Protein AF-A0A7C4R7Q8-F1 (afdb_monomer)

Sequence (96 aa):
ELMLLKMNCVITDIIKDFSKYGTSYETANYEMFISKLSFPVDKNPGICWYKSSLFRFELLGKPKPIIGPERKISIKYIDLKDDITNPFLYIKDLKK

Secondary structure (DSSP, 8-state):
-HHHHHTTEEEEEEEEEEEEE-SB-SS-BTTTTHHHH--S-PPP-S---EEEEEEEEEE-SS---SS-TT------S--TTT-TT-GGGTGGGG--

Mean predicted aligned error: 7.05 Å

Solvent-accessible surface area (backbone atoms only — not comparable to full-atom values): 6401 Å² total; per-residue (Å²): 112,73,68,48,52,67,24,38,32,46,77,77,43,77,42,76,65,63,45,69,42,71,51,73,53,100,88,46,43,54,63,52,37,52,80,76,66,71,61,97,64,77,80,81,92,77,70,53,80,51,61,42,62,44,75,42,67,46,72,81,57,78,79,39,68,92,63,64,89,88,62,86,77,90,81,81,91,70,48,88,87,79,46,71,60,46,34,82,84,50,67,77,73,75,82,117

Radius of gyration: 18.92 Å; Cα contacts (8 Å, |Δi|>4): 105; chains: 1; bounding box: 48×25×44 Å

Foldseek 3Di:
DVQQVQFQKDWPDKAPQPDFDWQDDPVFGLQQLCVPPVPPDDDDPGHSPDGGIDTDMDHPDDTDHPDDPPDDDDDDPDDPVPVSSGRVVRPPPVPD

Structure (mmCIF, N/CA/C/O backbone):
data_AF-A0A7C4R7Q8-F1
#
_entry.id   AF-A0A7C4R7Q8-F1
#
loop_
_atom_site.group_PDB
_atom_site.id
_atom_site.type_symbol
_atom_site.label_atom_id
_atom_site.label_alt_id
_atom_site.label_comp_id
_atom_site.label_asym_id
_atom_site.label_entity_id
_atom_site.label_seq_id
_atom_site.pdbx_PDB_ins_code
_atom_site.Cartn_x
_atom_site.Cartn_y
_atom_site.Cartn_z
_atom_site.occupancy
_atom_site.B_iso_or_equiv
_atom_site.auth_seq_id
_atom_site.auth_comp_id
_atom_site.auth_asym_id
_atom_site.auth_atom_id
_atom_site.pdbx_PDB_model_num
ATOM 1 N N . GLU A 1 1 ? -4.350 -5.661 9.249 1.00 64.44 1 GLU A N 1
ATOM 2 C CA . GLU A 1 1 ? -5.787 -5.494 9.582 1.00 64.44 1 GLU A CA 1
ATOM 3 C C . GLU A 1 1 ? -6.079 -5.555 11.082 1.00 64.44 1 GLU A C 1
ATOM 5 O O . GLU A 1 1 ? -6.552 -4.559 11.612 1.00 64.44 1 GLU A O 1
ATOM 10 N N . LEU A 1 2 ? -5.710 -6.630 11.800 1.00 83.50 2 LEU A N 1
ATOM 11 C CA . LEU A 1 2 ? -5.910 -6.764 13.264 1.00 83.50 2 LEU A CA 1
ATOM 12 C C . LEU A 1 2 ? -5.442 -5.555 14.097 1.00 83.50 2 LEU A C 1
ATOM 14 O O . LEU A 1 2 ? -6.010 -5.273 15.149 1.00 83.50 2 LEU A O 1
ATOM 18 N N . MET A 1 3 ? -4.413 -4.843 13.631 1.00 88.62 3 MET A N 1
ATOM 19 C CA . MET A 1 3 ? -3.924 -3.614 14.256 1.00 88.62 3 MET A CA 1
ATOM 20 C C . MET A 1 3 ? -5.017 -2.537 14.368 1.00 88.62 3 MET A C 1
ATOM 22 O O . MET A 1 3 ? -5.208 -1.982 15.444 1.00 88.62 3 MET A O 1
ATOM 26 N N . LEU A 1 4 ? -5.756 -2.276 13.283 1.00 91.25 4 LEU A N 1
ATOM 27 C CA . LEU A 1 4 ? -6.788 -1.234 13.233 1.00 91.25 4 LEU A CA 1
ATOM 28 C C . LEU A 1 4 ? -7.965 -1.580 14.153 1.00 91.25 4 LEU A C 1
ATOM 30 O O . LEU A 1 4 ? -8.416 -0.732 14.918 1.00 91.25 4 LEU A O 1
ATOM 34 N N . LEU A 1 5 ? -8.386 -2.847 14.165 1.00 89.12 5 LEU A N 1
ATOM 35 C CA . LEU A 1 5 ? -9.466 -3.318 15.040 1.00 89.12 5 LEU A CA 1
ATOM 36 C C . LEU A 1 5 ? -9.115 -3.142 16.527 1.00 89.12 5 LEU A C 1
ATOM 38 O O . LEU A 1 5 ? -9.940 -2.703 17.325 1.00 89.12 5 LEU A O 1
ATOM 42 N N . LYS A 1 6 ? -7.856 -3.401 16.906 1.00 92.25 6 LYS A N 1
ATOM 43 C CA . LYS A 1 6 ? -7.359 -3.173 18.276 1.00 92.25 6 LYS A CA 1
ATOM 44 C C . LYS A 1 6 ? -7.318 -1.692 18.668 1.00 92.25 6 LYS A C 1
ATOM 46 O O . LYS A 1 6 ? -7.323 -1.395 19.862 1.00 92.25 6 LYS A O 1
ATOM 51 N N . MET A 1 7 ? -7.289 -0.789 17.687 1.00 94.69 7 MET A N 1
ATOM 52 C CA . MET A 1 7 ? -7.251 0.663 17.884 1.00 94.69 7 MET A CA 1
ATOM 53 C C . MET A 1 7 ? -8.631 1.324 17.978 1.00 94.69 7 MET A C 1
ATOM 55 O O . MET A 1 7 ? -8.700 2.551 18.063 1.00 94.69 7 MET A O 1
A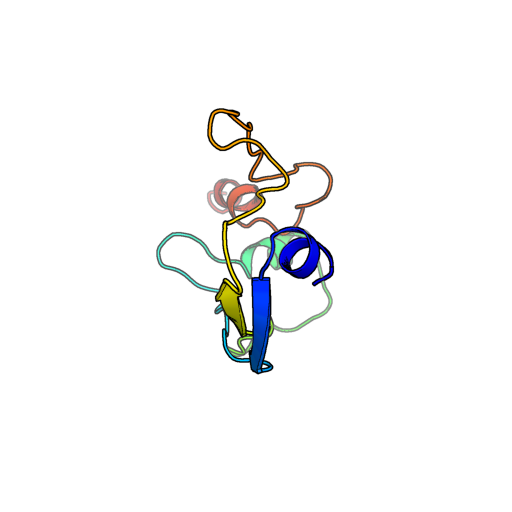TOM 59 N N . ASN A 1 8 ? -9.701 0.522 18.049 1.00 95.50 8 ASN A N 1
ATOM 60 C CA . ASN A 1 8 ? -11.097 0.967 18.026 1.00 95.50 8 ASN A CA 1
ATOM 61 C C . ASN A 1 8 ? -11.531 1.544 16.664 1.00 95.50 8 ASN A C 1
ATOM 63 O O . ASN A 1 8 ? -12.370 2.445 16.594 1.00 95.50 8 ASN A O 1
ATOM 67 N N . CYS A 1 9 ? -10.941 1.021 15.585 1.00 96.44 9 CYS A N 1
ATOM 68 C CA . CYS A 1 9 ? -11.334 1.332 14.217 1.00 96.44 9 CYS A CA 1
ATOM 69 C C . CYS A 1 9 ? -12.105 0.167 13.583 1.00 96.44 9 CYS A C 1
ATOM 71 O O . CYS A 1 9 ? -11.837 -0.997 13.881 1.00 96.44 9 CYS A O 1
ATOM 73 N N . VAL A 1 10 ? -12.989 0.480 12.639 1.00 96.75 10 VAL A N 1
ATOM 74 C CA . VAL A 1 10 ? -13.605 -0.475 11.710 1.00 96.75 10 VAL A CA 1
ATOM 75 C C . VAL A 1 10 ? -13.120 -0.185 10.294 1.00 96.75 10 VAL A C 1
ATOM 77 O O . VAL A 1 10 ? -13.029 0.976 9.906 1.00 96.75 10 VAL A O 1
ATOM 80 N N . ILE A 1 11 ? -12.779 -1.223 9.529 1.00 96.94 11 ILE A N 1
ATOM 81 C CA . ILE A 1 11 ? -12.461 -1.081 8.102 1.00 96.94 11 ILE A CA 1
ATOM 82 C C . ILE A 1 11 ? -13.788 -1.024 7.349 1.00 96.94 11 ILE A C 1
ATOM 84 O O . ILE A 1 11 ? -14.597 -1.942 7.468 1.00 96.94 11 ILE A O 1
ATOM 88 N N . THR A 1 12 ? -14.010 0.051 6.603 1.00 97.81 12 THR A N 1
ATOM 89 C CA . THR A 1 12 ? -15.232 0.276 5.822 1.00 97.81 12 THR A CA 1
ATOM 90 C C . THR A 1 12 ? -15.056 -0.130 4.367 1.00 97.81 12 THR A C 1
ATOM 92 O O . THR A 1 12 ? -15.992 -0.649 3.770 1.00 97.81 12 THR A O 1
ATOM 95 N N . ASP A 1 13 ? -13.843 0.010 3.828 1.00 98.00 13 ASP A N 1
ATOM 96 C CA . ASP A 1 13 ? -13.544 -0.334 2.442 1.00 98.00 13 ASP A CA 1
ATOM 97 C C . ASP A 1 13 ? -12.138 -0.923 2.305 1.00 98.00 13 ASP A C 1
ATOM 99 O O . ASP A 1 13 ? -11.181 -0.455 2.933 1.00 98.00 13 ASP A O 1
ATOM 103 N N . ILE A 1 14 ? -12.011 -1.912 1.418 1.00 97.38 14 ILE A N 1
ATOM 104 C CA . ILE A 1 14 ? -10.731 -2.402 0.898 1.00 97.38 14 ILE A CA 1
ATOM 105 C C . ILE A 1 14 ? -10.824 -2.371 -0.626 1.00 97.38 14 ILE A C 1
ATOM 107 O O . ILE A 1 14 ? -11.469 -3.222 -1.239 1.00 97.38 14 ILE A O 1
ATOM 111 N N . ILE A 1 15 ? -10.185 -1.382 -1.247 1.00 98.12 15 ILE A N 1
ATOM 112 C CA . ILE A 1 15 ? -10.224 -1.197 -2.701 1.00 98.12 15 ILE A CA 1
ATOM 113 C C . ILE A 1 15 ? -8.924 -1.726 -3.295 1.00 98.12 15 ILE A C 1
ATOM 115 O O . ILE A 1 15 ? -7.855 -1.132 -3.123 1.00 98.12 15 ILE A O 1
ATOM 119 N N . LYS A 1 16 ? -9.019 -2.863 -3.986 1.00 9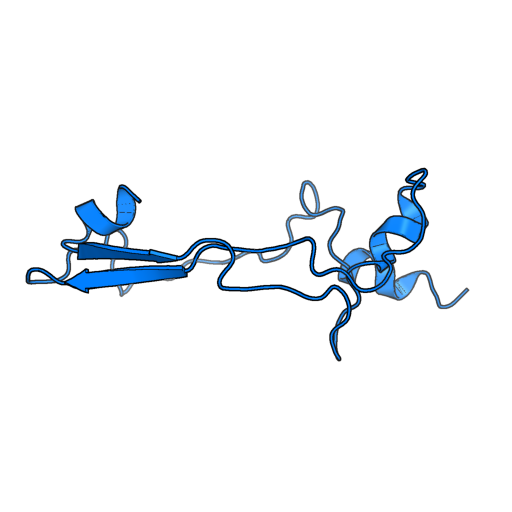7.81 16 LYS A N 1
ATOM 120 C CA . LYS A 1 16 ? -7.881 -3.520 -4.635 1.00 97.81 16 LYS A CA 1
ATOM 121 C C . LYS A 1 16 ? -7.303 -2.657 -5.760 1.00 97.81 16 LYS A C 1
ATOM 123 O O . LYS A 1 16 ? -8.047 -2.024 -6.503 1.00 97.81 16 LYS A O 1
ATOM 128 N N . ASP A 1 17 ? -5.976 -2.693 -5.903 1.00 96.19 17 ASP A N 1
ATOM 129 C CA . ASP A 1 17 ? -5.213 -2.034 -6.977 1.00 96.19 17 ASP A CA 1
ATOM 130 C C . ASP A 1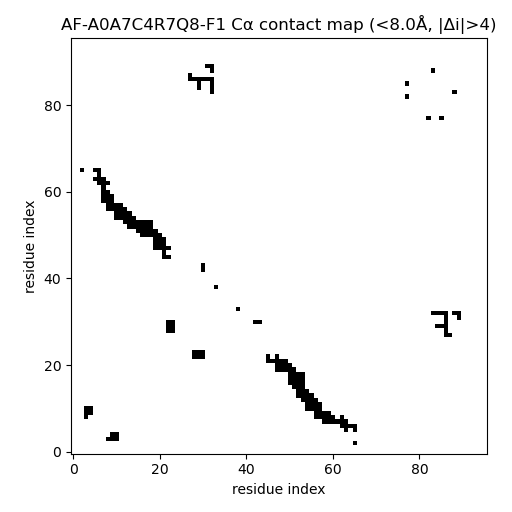 17 ? -5.494 -0.525 -7.118 1.00 96.19 17 ASP A C 1
ATOM 132 O O . ASP A 1 17 ? -5.341 0.046 -8.203 1.00 96.19 17 ASP A O 1
ATOM 136 N N . PHE A 1 18 ? -5.900 0.121 -6.020 1.00 97.69 18 PHE A N 1
ATOM 137 C CA . PHE A 1 18 ? -6.243 1.539 -6.000 1.00 97.69 18 PHE A CA 1
ATOM 138 C C . PHE A 1 18 ? -5.019 2.410 -6.296 1.00 97.69 18 PHE A C 1
ATOM 140 O O . PHE A 1 18 ? -5.054 3.259 -7.186 1.00 97.69 18 PHE A O 1
ATOM 147 N N . SER A 1 19 ? -3.915 2.162 -5.589 1.00 96.38 19 SER A N 1
ATOM 148 C CA . SER A 1 19 ? -2.664 2.890 -5.797 1.00 96.38 19 SER A CA 1
ATOM 149 C C . SER A 1 19 ? -1.774 2.124 -6.763 1.00 96.38 19 SER A C 1
ATOM 151 O O . SER A 1 19 ? -1.501 0.937 -6.570 1.00 96.38 19 SER A O 1
ATOM 153 N N . LYS A 1 20 ? -1.290 2.819 -7.792 1.00 94.69 20 LYS A N 1
ATOM 154 C CA . LYS A 1 20 ? -0.362 2.290 -8.794 1.00 94.69 20 LYS A CA 1
ATOM 155 C C . LYS A 1 20 ? 0.918 3.103 -8.740 1.00 94.69 20 LYS A C 1
ATOM 157 O O . LYS A 1 20 ? 0.869 4.326 -8.838 1.00 94.69 20 LYS A O 1
ATOM 162 N N . TYR A 1 21 ? 2.044 2.420 -8.607 1.00 90.12 21 TYR A N 1
ATOM 163 C CA . TYR A 1 21 ? 3.339 3.060 -8.441 1.00 90.12 21 TYR A CA 1
ATOM 164 C C . TYR A 1 21 ? 4.149 2.865 -9.718 1.00 90.12 21 TYR A C 1
ATOM 166 O O . TYR A 1 21 ? 4.397 1.736 -10.144 1.00 90.12 21 TYR A O 1
ATOM 174 N N . GLY A 1 22 ? 4.522 3.980 -10.346 1.00 89.31 22 GLY A N 1
ATOM 175 C CA . GLY A 1 22 ? 5.475 3.966 -11.449 1.00 89.31 22 GLY A CA 1
ATOM 176 C C . GLY A 1 22 ? 6.868 3.581 -10.955 1.00 89.31 22 GLY A C 1
ATOM 177 O O . GLY A 1 22 ? 7.135 3.546 -9.752 1.00 89.31 22 GLY A O 1
ATOM 178 N N . THR A 1 23 ? 7.773 3.304 -11.885 1.00 85.88 23 THR A N 1
ATOM 179 C CA . THR A 1 23 ? 9.173 3.006 -11.557 1.00 85.88 23 THR A CA 1
ATOM 180 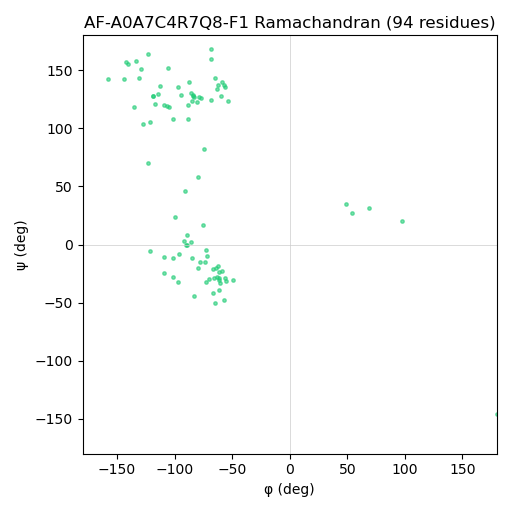C C . THR A 1 23 ? 10.103 4.190 -11.798 1.00 85.88 23 THR A C 1
ATOM 182 O O . THR A 1 23 ? 11.224 4.182 -11.305 1.00 85.88 23 THR A O 1
ATOM 185 N N . SER A 1 24 ? 9.635 5.244 -12.469 1.00 85.38 24 SER A N 1
ATOM 186 C CA . SER A 1 24 ? 10.396 6.471 -12.710 1.00 85.38 24 SER A CA 1
ATOM 187 C C . SER A 1 24 ? 9.722 7.660 -12.033 1.00 85.38 24 SER A C 1
ATOM 189 O O . SER A 1 24 ? 8.581 7.991 -12.345 1.00 85.38 24 SER A O 1
ATOM 191 N N . TYR A 1 25 ? 10.455 8.310 -11.137 1.00 83.12 25 TYR A N 1
ATOM 192 C CA . TYR A 1 25 ? 10.081 9.538 -10.441 1.00 83.12 25 TYR A CA 1
ATOM 193 C C . TYR A 1 25 ? 11.138 10.612 -10.708 1.00 83.12 25 TYR A C 1
ATOM 195 O O . TYR A 1 25 ? 12.258 10.293 -11.105 1.00 83.12 25 TYR A O 1
ATOM 203 N N . GLU A 1 26 ? 10.818 11.877 -10.432 1.00 83.19 26 GLU A N 1
ATOM 204 C CA . GLU A 1 26 ? 11.764 12.995 -10.588 1.00 83.19 26 GLU A CA 1
ATOM 205 C C . GLU A 1 26 ? 13.071 12.785 -9.803 1.00 83.19 26 GLU A C 1
ATOM 207 O O . GLU A 1 26 ? 14.136 13.219 -10.230 1.00 83.19 26 GLU A O 1
ATOM 212 N N . THR A 1 27 ? 13.000 12.091 -8.663 1.00 80.81 27 THR A N 1
ATOM 213 C CA . THR A 1 27 ? 14.119 11.915 -7.727 1.00 80.81 27 THR A CA 1
ATOM 214 C C . THR A 1 27 ? 14.703 10.503 -7.695 1.00 80.81 27 THR A C 1
ATOM 216 O O . THR A 1 27 ? 15.750 10.301 -7.078 1.00 80.81 27 THR A O 1
ATOM 219 N N . ALA A 1 28 ? 14.056 9.514 -8.323 1.00 81.44 28 ALA A N 1
ATOM 220 C CA . ALA A 1 28 ? 14.470 8.113 -8.245 1.00 81.44 28 ALA A CA 1
ATOM 221 C C . ALA A 1 28 ? 13.954 7.275 -9.422 1.00 81.44 28 ALA A C 1
ATOM 223 O O . ALA A 1 28 ? 12.804 7.408 -9.837 1.00 81.44 28 ALA A O 1
ATOM 224 N N . ASN A 1 29 ? 14.782 6.342 -9.899 1.00 86.12 29 ASN A N 1
ATOM 225 C CA . ASN A 1 29 ? 14.398 5.355 -10.905 1.00 86.12 29 ASN A CA 1
ATOM 226 C C . ASN A 1 29 ? 14.585 3.932 -10.361 1.00 86.12 29 ASN A C 1
ATOM 228 O O . ASN A 1 29 ? 15.700 3.422 -10.268 1.00 86.12 29 ASN A O 1
ATOM 232 N N . TYR A 1 30 ? 13.474 3.286 -10.024 1.00 81.25 30 TYR A N 1
ATOM 233 C CA . TYR A 1 30 ? 13.407 1.935 -9.478 1.00 81.25 30 TYR A CA 1
ATOM 234 C C . TYR A 1 30 ? 13.704 0.835 -10.505 1.00 81.25 30 TYR A C 1
ATOM 236 O O . TYR A 1 30 ? 13.816 -0.310 -10.106 1.00 81.25 30 TYR A O 1
ATOM 244 N N . GLU A 1 31 ? 13.899 1.132 -11.793 1.00 83.31 31 GLU A N 1
ATOM 245 C CA . GLU A 1 31 ? 14.452 0.150 -12.748 1.00 83.31 31 GLU A CA 1
ATOM 246 C C . GLU A 1 31 ? 15.979 0.011 -12.610 1.00 83.31 31 GLU A C 1
ATOM 248 O O . GLU A 1 31 ? 16.567 -0.944 -13.113 1.00 83.31 31 GLU A O 1
ATOM 253 N N . MET A 1 32 ? 16.656 0.946 -11.926 1.00 82.88 32 MET A N 1
ATOM 254 C CA . MET A 1 32 ? 18.124 0.981 -11.886 1.00 82.88 32 MET A CA 1
ATOM 255 C C . MET A 1 32 ? 18.755 -0.263 -11.259 1.00 82.88 32 MET A C 1
ATOM 257 O O . MET A 1 32 ? 19.852 -0.641 -11.671 1.00 82.88 32 MET A O 1
ATOM 261 N N . PHE A 1 33 ? 18.091 -0.924 -10.305 1.00 79.56 33 PHE A N 1
ATOM 262 C CA . PHE A 1 33 ? 18.652 -2.117 -9.659 1.00 79.56 33 PHE A CA 1
ATOM 263 C C . PHE A 1 33 ? 18.865 -3.276 -10.647 1.00 79.56 33 PHE A C 1
ATOM 265 O O . PHE A 1 33 ? 19.765 -4.095 -10.452 1.00 79.56 33 PHE A O 1
ATOM 272 N N . ILE A 1 34 ? 18.071 -3.339 -11.726 1.00 78.81 34 ILE A N 1
ATOM 273 C CA . ILE A 1 34 ? 18.139 -4.411 -12.731 1.00 78.81 34 ILE A CA 1
ATOM 274 C C . ILE A 1 34 ? 19.522 -4.433 -13.391 1.00 78.81 34 ILE A C 1
ATOM 276 O O . ILE A 1 34 ? 20.052 -5.511 -13.655 1.00 78.81 34 ILE A O 1
ATOM 280 N N . SER A 1 35 ? 20.154 -3.262 -13.551 1.00 76.44 35 SER A N 1
ATOM 281 C CA . SER A 1 35 ? 21.498 -3.129 -14.132 1.00 76.44 35 SER A CA 1
ATOM 282 C C . SER A 1 35 ? 22.573 -3.950 -13.412 1.00 76.44 35 SER A C 1
ATOM 284 O O . SER A 1 35 ? 23.534 -4.372 -14.049 1.00 76.44 35 SER A O 1
ATOM 286 N N . LYS A 1 36 ? 22.419 -4.210 -12.104 1.00 76.44 36 LYS A N 1
ATOM 287 C CA . LYS A 1 36 ? 23.379 -5.004 -11.323 1.00 76.44 36 LYS A CA 1
ATOM 288 C C . LYS A 1 36 ?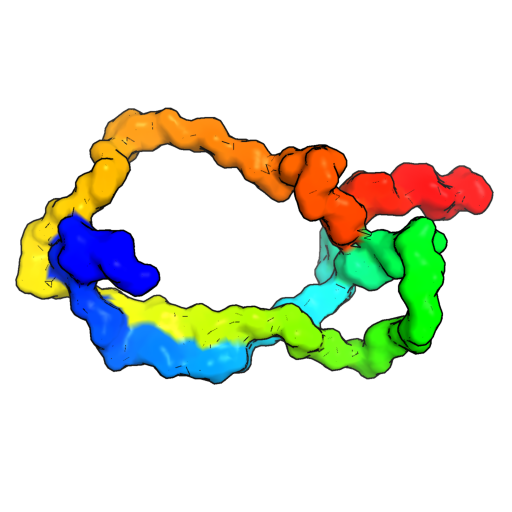 22.942 -6.442 -11.083 1.00 76.44 36 LYS A C 1
ATOM 290 O O . LYS A 1 36 ? 23.797 -7.305 -10.914 1.00 76.44 36 LYS A O 1
ATOM 295 N N . LEU A 1 37 ? 21.638 -6.708 -11.042 1.00 78.00 37 LEU A N 1
ATOM 296 C CA . LEU A 1 37 ? 21.117 -8.020 -10.650 1.00 78.00 37 LEU A CA 1
ATOM 297 C C . LEU A 1 37 ? 20.961 -9.006 -11.822 1.00 78.00 37 LEU A C 1
ATOM 299 O O . LEU A 1 37 ? 20.612 -10.157 -11.587 1.00 78.00 37 LEU A O 1
ATOM 303 N N . SER A 1 38 ? 21.290 -8.596 -13.058 1.00 78.38 38 SER A N 1
ATOM 304 C CA . SER A 1 38 ? 21.357 -9.459 -14.257 1.00 78.38 38 SER A CA 1
ATOM 305 C C . SER A 1 38 ? 20.118 -10.342 -14.461 1.00 78.38 38 SER A C 1
ATOM 307 O O . SER A 1 38 ? 20.218 -11.486 -14.906 1.00 78.38 38 SER A O 1
ATOM 309 N N . PHE A 1 39 ? 18.938 -9.824 -14.111 1.00 81.94 39 PHE A N 1
ATOM 310 C CA . PHE A 1 39 ? 17.691 -10.545 -14.330 1.00 81.94 39 PHE A CA 1
ATOM 311 C C . PHE A 1 39 ? 17.478 -10.759 -15.837 1.00 81.94 39 PHE A C 1
ATOM 313 O O . PHE A 1 39 ? 17.633 -9.804 -16.600 1.00 81.94 39 PHE A O 1
ATOM 320 N N . PRO A 1 40 ? 17.097 -11.972 -16.284 1.00 85.88 40 PRO A N 1
ATOM 321 C CA . PRO A 1 40 ? 16.855 -12.269 -17.695 1.00 85.88 40 PRO A CA 1
ATOM 322 C C . PRO A 1 40 ? 15.470 -11.758 -18.121 1.00 85.88 40 PRO A C 1
ATOM 324 O O . PRO A 1 40 ? 14.601 -12.530 -18.518 1.00 85.88 40 PRO A O 1
ATOM 327 N N . VAL A 1 41 ? 15.235 -10.458 -17.959 1.00 82.56 41 VAL A N 1
ATOM 328 C CA . VAL A 1 41 ? 13.965 -9.795 -18.259 1.00 82.56 41 VAL A CA 1
ATOM 329 C C . VAL A 1 41 ? 14.219 -8.555 -19.100 1.00 82.56 41 VAL A C 1
ATOM 331 O O . VAL A 1 41 ? 15.207 -7.845 -18.901 1.00 82.56 41 VAL A O 1
ATOM 334 N N . ASP A 1 42 ? 13.309 -8.286 -20.030 1.00 84.75 42 ASP A N 1
ATOM 335 C CA . ASP A 1 42 ? 13.335 -7.051 -20.801 1.00 84.75 42 ASP A CA 1
ATOM 336 C C . ASP A 1 42 ? 13.021 -5.839 -19.915 1.00 84.75 42 ASP A C 1
ATOM 338 O O . ASP A 1 42 ? 12.410 -5.948 -18.846 1.00 84.75 42 ASP A O 1
ATOM 342 N N . LYS A 1 43 ? 13.416 -4.651 -20.386 1.00 83.44 43 LYS A N 1
ATOM 343 C CA . LYS A 1 43 ? 13.077 -3.387 -19.727 1.00 83.44 43 LYS A CA 1
ATOM 344 C C . LYS A 1 43 ? 11.559 -3.269 -19.576 1.00 83.44 43 LYS A C 1
ATOM 346 O O . LYS A 1 43 ? 10.822 -3.488 -20.537 1.00 83.44 43 LYS A O 1
ATOM 351 N N . ASN A 1 44 ? 11.100 -2.845 -18.398 1.00 86.38 44 ASN A N 1
ATOM 352 C CA . ASN A 1 44 ? 9.682 -2.617 -18.146 1.00 86.38 44 ASN A CA 1
ATOM 353 C C . ASN A 1 44 ? 9.077 -1.670 -19.209 1.00 86.38 44 ASN A C 1
ATOM 355 O O . ASN A 1 44 ? 9.544 -0.531 -19.339 1.00 86.38 44 ASN A O 1
ATOM 359 N N . PRO A 1 45 ? 8.019 -2.082 -19.936 1.00 88.62 45 PRO A N 1
ATOM 360 C CA . PRO A 1 45 ? 7.417 -1.292 -21.013 1.00 88.62 45 PRO A CA 1
ATOM 361 C C . PRO A 1 45 ? 6.552 -0.115 -20.516 1.00 88.62 45 PRO A C 1
ATOM 363 O O . PRO A 1 45 ? 5.751 0.427 -21.271 1.00 88.62 45 PRO A O 1
ATOM 366 N N . GLY A 1 46 ? 6.690 0.287 -19.249 1.00 87.06 46 GLY A N 1
ATOM 367 C CA . GLY A 1 46 ? 5.900 1.353 -18.623 1.00 87.06 46 GLY A CA 1
ATOM 368 C C . GLY A 1 46 ? 4.716 0.845 -17.798 1.00 87.06 46 GLY A C 1
ATOM 369 O O . GLY A 1 46 ? 3.775 1.593 -17.538 1.00 87.06 46 GLY A O 1
ATOM 370 N N . ILE A 1 47 ? 4.739 -0.420 -17.373 1.00 88.88 47 ILE A N 1
ATOM 371 C CA . ILE A 1 47 ? 3.693 -1.011 -16.536 1.00 88.88 47 ILE A CA 1
ATOM 372 C C . ILE A 1 47 ? 3.967 -0.682 -15.063 1.00 88.88 47 ILE A C 1
ATOM 374 O O . ILE A 1 47 ? 5.038 -0.976 -14.525 1.00 88.88 47 ILE A O 1
ATOM 378 N N . CYS A 1 48 ? 2.958 -0.139 -14.376 1.00 91.38 48 CYS A N 1
ATOM 379 C CA . CYS A 1 48 ? 2.953 -0.032 -12.915 1.00 91.38 48 CYS A CA 1
ATOM 380 C C . CYS A 1 48 ? 2.686 -1.411 -12.297 1.00 91.38 48 CYS A C 1
ATOM 382 O O . CYS A 1 48 ? 1.541 -1.760 -11.985 1.00 91.38 48 CYS A O 1
ATOM 384 N N . TRP A 1 49 ? 3.738 -2.220 -12.181 1.00 88.50 49 TRP A N 1
ATOM 385 C CA . TRP A 1 49 ? 3.659 -3.576 -11.639 1.00 88.50 49 TRP A CA 1
ATOM 386 C C . TRP A 1 49 ? 3.458 -3.580 -10.118 1.00 88.50 49 TRP A C 1
ATOM 388 O O . TRP A 1 49 ? 2.754 -4.448 -9.605 1.00 88.50 49 TRP A O 1
ATOM 398 N N . TYR A 1 50 ? 4.006 -2.590 -9.405 1.00 89.81 50 TYR A N 1
ATOM 399 C CA . TYR A 1 50 ? 3.798 -2.432 -7.968 1.00 89.81 50 TYR A CA 1
ATOM 400 C C . TYR A 1 50 ? 2.507 -1.655 -7.693 1.00 89.81 50 TYR A C 1
ATOM 402 O O . TYR A 1 50 ? 2.309 -0.531 -8.170 1.00 89.81 50 TYR A O 1
ATOM 410 N N . LYS A 1 51 ? 1.611 -2.269 -6.920 1.00 95.06 51 LYS A N 1
ATOM 411 C CA . LYS A 1 51 ? 0.290 -1.731 -6.583 1.00 95.06 51 LYS A CA 1
ATOM 412 C C . LYS A 1 51 ? -0.038 -2.023 -5.129 1.00 95.06 51 LYS A C 1
ATOM 414 O O . LYS A 1 51 ? 0.456 -2.996 -4.562 1.00 95.06 51 LYS A O 1
ATOM 419 N N . SER A 1 52 ? -0.905 -1.211 -4.539 1.00 96.81 52 SER A N 1
ATOM 420 C CA . SER A 1 52 ? -1.420 -1.454 -3.192 1.00 96.81 52 SER A CA 1
ATOM 421 C C . SER A 1 52 ? -2.934 -1.271 -3.127 1.00 96.81 52 SER A C 1
ATOM 423 O O . SER A 1 52 ? -3.548 -0.626 -3.983 1.00 96.81 52 SER A O 1
ATOM 425 N N . SER A 1 53 ? -3.539 -1.892 -2.113 1.00 97.69 53 SER A N 1
ATOM 426 C CA . SER A 1 53 ? -4.960 -1.714 -1.816 1.00 97.69 53 SER A CA 1
ATOM 427 C C . SER A 1 53 ? -5.152 -0.507 -0.904 1.00 97.69 53 SER A C 1
ATOM 429 O O . SER A 1 53 ? -4.377 -0.307 0.033 1.00 97.69 53 SER A O 1
ATOM 431 N N . LEU A 1 54 ? -6.199 0.276 -1.154 1.00 97.44 54 LEU A N 1
ATOM 432 C CA . LEU A 1 54 ? -6.607 1.350 -0.256 1.00 97.44 54 LEU A CA 1
ATOM 433 C C . LEU A 1 54 ? -7.494 0.776 0.846 1.00 97.44 54 LEU A C 1
ATOM 435 O O . LEU A 1 54 ? -8.487 0.114 0.555 1.00 97.44 54 LEU A O 1
ATOM 439 N N . PHE A 1 55 ? -7.155 1.083 2.094 1.00 97.12 55 PHE A N 1
ATOM 440 C CA . PHE A 1 55 ? -7.979 0.777 3.257 1.00 97.12 55 PHE A CA 1
ATOM 441 C C . PHE A 1 55 ? -8.634 2.065 3.746 1.00 97.12 55 PHE A C 1
ATOM 443 O O . PHE A 1 55 ? -7.933 2.993 4.158 1.00 97.12 55 PHE A O 1
ATOM 450 N N . ARG A 1 56 ? -9.966 2.112 3.737 1.00 97.62 56 ARG A N 1
ATOM 451 C CA . ARG A 1 56 ? -10.729 3.146 4.441 1.00 97.62 56 ARG A CA 1
ATOM 452 C C . ARG A 1 56 ? -11.170 2.583 5.784 1.00 97.62 56 ARG A C 1
ATOM 454 O O . ARG A 1 56 ? -11.604 1.435 5.871 1.00 97.62 56 ARG A O 1
ATOM 461 N N . PHE A 1 57 ? -11.023 3.372 6.839 1.00 97.06 57 PHE A N 1
ATOM 462 C CA . PHE A 1 57 ? -11.451 2.980 8.173 1.00 97.06 57 PHE A CA 1
ATOM 463 C C . PHE A 1 57 ? -12.042 4.165 8.928 1.00 97.06 57 PHE A C 1
ATOM 465 O O . PHE A 1 57 ? -11.734 5.321 8.638 1.00 97.06 57 PHE A O 1
ATOM 472 N N . GLU A 1 58 ? -12.872 3.859 9.915 1.00 97.62 58 GLU A N 1
ATOM 473 C CA . GLU A 1 58 ? -13.543 4.834 10.771 1.00 97.62 58 GLU A CA 1
ATOM 474 C C . GLU A 1 58 ? -13.338 4.480 12.244 1.00 97.62 58 GLU A C 1
ATOM 476 O O . GLU A 1 58 ? -13.162 3.313 12.596 1.00 97.62 58 GLU A O 1
ATOM 481 N N . LEU A 1 59 ? -13.345 5.491 13.111 1.00 97.06 59 LEU A N 1
ATOM 482 C CA . LEU A 1 59 ? -13.288 5.309 14.560 1.00 97.06 59 LEU A CA 1
ATOM 483 C C . LEU A 1 59 ? -14.692 5.017 15.095 1.00 97.06 59 LEU A C 1
ATOM 485 O O . LEU A 1 59 ? -15.605 5.809 14.884 1.00 97.06 59 LEU A O 1
ATOM 489 N N . LEU A 1 60 ? -14.846 3.929 15.849 1.00 96.06 60 LEU A N 1
ATOM 490 C CA . LEU A 1 60 ? -16.119 3.592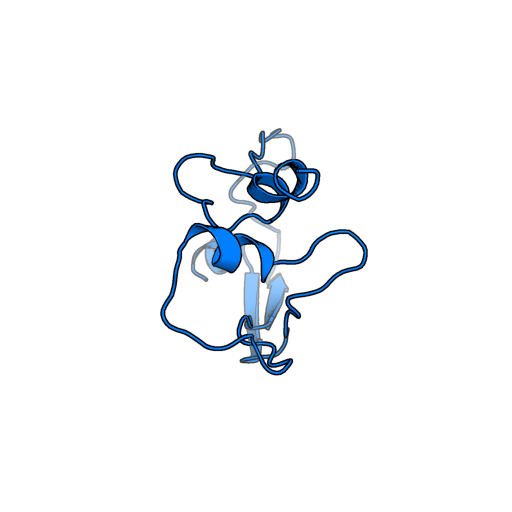 16.503 1.00 96.06 60 LEU A CA 1
ATOM 491 C C . LEU A 1 60 ? -16.306 4.298 17.855 1.00 96.06 60 LEU A C 1
ATOM 493 O O . LEU A 1 60 ? -17.385 4.271 18.439 1.00 96.06 60 LEU A O 1
ATOM 497 N N . GLY A 1 61 ? -15.254 4.922 18.382 1.00 93.31 61 GLY A N 1
ATOM 498 C CA . GLY A 1 61 ? -15.289 5.633 19.653 1.00 93.31 61 GLY A CA 1
ATOM 499 C C . GLY A 1 61 ? -13.933 6.240 19.990 1.00 93.31 61 GLY A C 1
ATOM 500 O O . GLY A 1 61 ? -13.186 6.644 19.099 1.00 93.31 61 GLY A O 1
ATOM 501 N N . LYS A 1 62 ? -13.584 6.285 21.283 1.00 94.44 62 LYS A N 1
ATOM 502 C CA . LYS A 1 62 ? -12.291 6.838 21.712 1.00 94.44 62 LYS A CA 1
ATOM 503 C C . LYS A 1 62 ? -11.135 6.042 21.074 1.00 94.44 62 LYS A C 1
ATOM 505 O O . LYS A 1 62 ? -11.126 4.814 21.210 1.00 94.44 62 LYS A O 1
ATOM 510 N N . PRO A 1 63 ? -10.167 6.703 20.412 1.00 92.25 63 PRO A N 1
ATOM 511 C CA . PRO A 1 63 ? -9.005 6.030 19.843 1.00 92.25 63 PRO A CA 1
ATOM 512 C C . PRO A 1 63 ? -8.209 5.276 20.911 1.00 92.25 63 PRO A C 1
ATOM 514 O O . PRO A 1 63 ? -7.998 5.791 22.013 1.00 92.25 63 PRO A O 1
ATOM 517 N N . LYS A 1 64 ? -7.725 4.079 20.569 1.00 93.69 64 LYS A N 1
ATOM 518 C CA . LYS A 1 64 ? -6.882 3.251 21.446 1.00 93.69 64 LYS A CA 1
ATOM 519 C C . LYS A 1 64 ? -5.546 2.928 20.764 1.00 93.69 64 LYS A C 1
ATOM 521 O O . LYS A 1 64 ? -5.340 1.793 20.337 1.00 93.69 64 LYS A O 1
ATOM 526 N N . PRO A 1 65 ? -4.646 3.908 20.590 1.00 90.75 65 PRO A N 1
ATOM 527 C CA . PRO A 1 65 ? -3.415 3.687 19.844 1.00 90.75 65 PRO A CA 1
ATOM 528 C C . PRO A 1 65 ? -2.542 2.621 20.519 1.00 90.75 65 PRO A C 1
ATOM 530 O O . PRO A 1 65 ? -2.406 2.591 21.739 1.00 90.75 65 PRO A O 1
ATOM 533 N N . ILE A 1 66 ? -1.959 1.726 19.715 1.00 88.94 66 ILE A N 1
ATOM 534 C CA . ILE A 1 66 ? -1.087 0.642 20.213 1.00 88.94 66 ILE A CA 1
ATOM 535 C C . ILE A 1 66 ? 0.243 1.199 20.726 1.00 88.94 66 ILE A C 1
ATOM 537 O O . ILE A 1 66 ? 0.856 0.636 21.630 1.00 88.94 66 ILE A O 1
ATOM 541 N N . ILE A 1 67 ? 0.684 2.311 20.145 1.00 87.25 67 ILE A N 1
ATOM 542 C CA . ILE A 1 67 ? 1.859 3.050 20.578 1.00 87.25 67 ILE A CA 1
ATOM 543 C C . ILE A 1 67 ? 1.393 4.411 21.079 1.00 87.25 67 ILE A C 1
ATOM 545 O O . ILE A 1 67 ? 0.646 5.093 20.380 1.00 87.25 67 ILE A O 1
ATOM 549 N N . GLY A 1 68 ? 1.830 4.789 22.280 1.00 88.00 68 GLY A N 1
ATOM 550 C CA . GLY A 1 68 ? 1.512 6.088 22.861 1.00 88.00 68 GLY A CA 1
ATOM 551 C C . GLY A 1 68 ? 1.968 7.240 21.952 1.00 88.00 68 GLY A C 1
ATOM 552 O O . GLY A 1 68 ? 3.066 7.162 21.388 1.00 88.00 68 GLY A O 1
ATOM 553 N N . PRO A 1 69 ? 1.145 8.287 21.770 1.00 85.12 69 PRO A N 1
ATOM 554 C CA . PRO A 1 69 ? 1.444 9.404 20.869 1.00 85.12 69 PRO A CA 1
ATOM 555 C C . PRO A 1 69 ? 2.715 10.181 21.249 1.00 85.12 69 PRO A C 1
ATOM 557 O O . PRO A 1 69 ? 3.341 10.803 20.398 1.00 85.12 69 PRO A O 1
ATOM 560 N N . GLU A 1 70 ? 3.120 10.132 22.514 1.00 90.88 70 GLU A N 1
ATOM 561 C CA . GLU A 1 70 ? 4.344 10.735 23.041 1.00 90.88 70 GLU A CA 1
ATOM 562 C C . GLU A 1 70 ? 5.624 9.984 22.645 1.00 90.88 70 GLU A C 1
ATOM 564 O O . GLU A 1 70 ? 6.734 10.511 22.778 1.00 90.88 70 GLU A O 1
ATOM 569 N N . ARG A 1 71 ? 5.501 8.743 22.163 1.00 91.88 71 ARG A N 1
ATOM 570 C CA . ARG A 1 71 ? 6.655 7.898 21.873 1.00 91.88 71 ARG A CA 1
ATOM 571 C C . ARG A 1 71 ? 7.317 8.314 20.564 1.00 91.88 71 ARG A C 1
ATOM 573 O O . ARG A 1 71 ? 6.707 8.300 19.499 1.00 91.88 71 ARG A O 1
ATOM 580 N N . LYS A 1 72 ? 8.622 8.577 20.624 1.00 90.50 72 LYS A N 1
ATOM 581 C CA . LYS A 1 72 ? 9.461 8.751 19.432 1.00 90.50 72 LYS A CA 1
ATOM 582 C C . LYS A 1 72 ? 9.950 7.392 18.941 1.00 90.50 72 LYS A C 1
ATOM 584 O O . LYS A 1 72 ? 10.483 6.603 19.720 1.00 90.50 72 LYS A O 1
ATOM 589 N N . ILE A 1 73 ? 9.786 7.133 17.649 1.00 87.19 73 ILE A N 1
ATOM 590 C CA . ILE A 1 73 ? 10.251 5.911 16.988 1.00 87.19 73 ILE A CA 1
ATOM 591 C C . ILE A 1 73 ? 11.265 6.321 15.924 1.00 87.19 73 ILE A C 1
ATOM 593 O O . ILE A 1 73 ? 10.984 7.186 15.099 1.00 87.19 73 ILE A O 1
ATOM 597 N N . SER A 1 74 ? 12.451 5.713 15.951 1.00 87.75 74 SER A N 1
ATOM 598 C CA . SER A 1 74 ? 13.417 5.862 14.864 1.00 87.75 74 SER A CA 1
ATOM 599 C C . SER A 1 74 ? 12.999 4.964 13.703 1.00 87.75 74 SER A C 1
ATOM 601 O O . SER A 1 74 ? 12.780 3.769 13.899 1.00 87.75 74 SER A O 1
ATOM 603 N N . ILE A 1 75 ? 12.885 5.540 12.508 1.00 84.06 75 ILE A N 1
ATOM 604 C CA . ILE A 1 75 ? 12.571 4.804 11.284 1.00 84.06 75 ILE A CA 1
ATOM 605 C C . ILE A 1 75 ? 13.849 4.720 10.454 1.00 84.06 75 ILE A C 1
ATOM 607 O O . ILE A 1 75 ? 14.405 5.742 10.050 1.00 84.06 75 ILE A O 1
ATOM 611 N N . LYS A 1 76 ? 14.307 3.495 10.193 1.00 83.19 76 LYS A N 1
ATOM 612 C CA . LYS A 1 76 ? 15.298 3.229 9.150 1.00 83.19 76 LYS A CA 1
ATOM 613 C C . LYS A 1 76 ? 14.536 2.987 7.853 1.00 83.19 76 LYS A C 1
ATOM 615 O O . LYS A 1 76 ? 13.695 2.100 7.804 1.00 83.19 76 LYS A O 1
ATOM 620 N N . TYR A 1 77 ? 14.795 3.815 6.849 1.00 77.25 77 TYR A N 1
ATOM 621 C CA . TYR A 1 77 ? 14.069 3.804 5.575 1.00 77.25 77 TYR A CA 1
ATOM 622 C C . TYR A 1 77 ? 14.779 2.995 4.475 1.00 77.25 77 TYR A C 1
ATOM 624 O O . TYR A 1 77 ? 14.207 2.806 3.408 1.00 77.25 77 TYR A O 1
ATOM 632 N N . ILE A 1 78 ? 16.015 2.547 4.724 1.00 82.38 78 ILE A N 1
ATOM 633 C CA . ILE A 1 78 ? 16.747 1.592 3.883 1.00 82.38 78 ILE A CA 1
ATOM 634 C C . ILE A 1 78 ? 17.380 0.567 4.814 1.00 82.38 78 ILE A C 1
ATOM 636 O O . ILE A 1 78 ? 18.225 0.921 5.646 1.00 82.38 78 ILE A O 1
ATOM 640 N N . ASP A 1 79 ? 16.989 -0.689 4.667 1.00 81.81 79 ASP A N 1
ATOM 641 C CA . ASP A 1 79 ? 17.727 -1.817 5.207 1.00 81.81 79 ASP A CA 1
ATOM 642 C C . ASP A 1 79 ? 18.765 -2.273 4.177 1.00 81.81 79 ASP A C 1
ATOM 644 O O . ASP A 1 79 ? 18.437 -2.859 3.154 1.00 81.81 79 ASP A O 1
ATOM 648 N N . LEU A 1 80 ? 20.047 -2.011 4.433 1.00 78.69 80 LEU A N 1
ATOM 649 C CA . LEU A 1 80 ? 21.113 -2.379 3.493 1.00 78.69 80 LEU A CA 1
ATOM 650 C C . LEU A 1 80 ? 21.229 -3.892 3.256 1.00 78.69 80 LEU A C 1
ATOM 652 O O . LEU A 1 80 ? 21.859 -4.297 2.281 1.00 78.69 80 LEU A O 1
ATOM 656 N N . LYS A 1 81 ? 20.677 -4.717 4.151 1.00 78.19 81 LYS A N 1
ATOM 657 C CA . LYS A 1 81 ? 20.698 -6.172 4.022 1.00 78.19 81 LYS A CA 1
ATOM 658 C C . LYS A 1 81 ? 19.575 -6.669 3.114 1.00 78.19 81 LYS A C 1
ATOM 660 O O . LYS A 1 81 ? 19.826 -7.521 2.266 1.00 78.19 81 LYS A O 1
ATOM 665 N N . ASP A 1 82 ? 18.373 -6.127 3.293 1.00 76.19 82 ASP A N 1
ATOM 666 C CA . ASP A 1 82 ? 17.155 -6.678 2.692 1.00 76.19 82 ASP A CA 1
ATOM 667 C C . ASP A 1 82 ? 16.591 -5.795 1.553 1.00 76.19 82 ASP A C 1
ATOM 669 O O . ASP A 1 82 ? 15.979 -6.314 0.621 1.00 76.19 82 ASP A O 1
ATOM 673 N N . ASP A 1 83 ? 16.881 -4.487 1.529 1.00 81.88 83 ASP A N 1
ATOM 674 C CA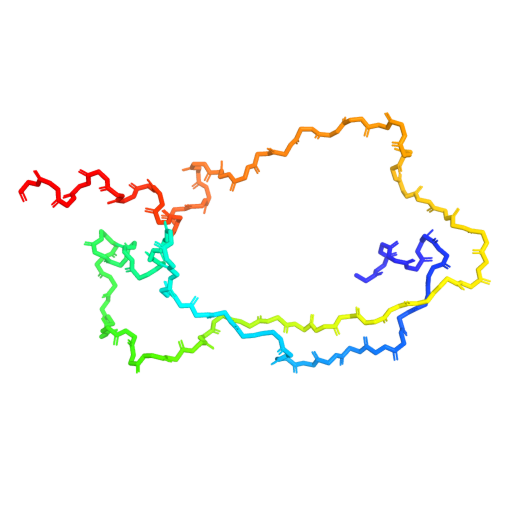 . ASP A 1 83 ? 16.411 -3.535 0.506 1.00 81.88 83 ASP A CA 1
ATOM 675 C C . ASP A 1 83 ? 17.384 -3.403 -0.673 1.00 81.88 83 ASP A C 1
ATOM 677 O O . ASP A 1 83 ? 17.691 -2.303 -1.151 1.00 81.88 83 ASP A O 1
ATOM 681 N N . ILE A 1 84 ? 17.861 -4.536 -1.192 1.00 82.12 84 ILE A N 1
ATOM 682 C CA . ILE A 1 84 ? 18.799 -4.544 -2.319 1.00 82.12 84 ILE A CA 1
ATOM 683 C C . ILE A 1 84 ? 18.225 -3.848 -3.557 1.00 82.12 84 ILE A C 1
ATOM 685 O O . ILE A 1 84 ? 18.992 -3.385 -4.379 1.00 82.12 84 ILE A O 1
ATOM 689 N N . THR A 1 85 ? 16.910 -3.709 -3.724 1.00 82.75 85 THR A N 1
ATOM 690 C CA . THR A 1 85 ? 16.313 -3.053 -4.904 1.00 82.75 85 THR A CA 1
ATOM 691 C C . THR A 1 85 ? 16.205 -1.530 -4.781 1.00 82.75 85 THR A C 1
ATOM 693 O O . THR A 1 85 ? 15.675 -0.881 -5.684 1.00 82.75 85 THR A O 1
ATOM 696 N N . ASN A 1 86 ? 16.672 -0.928 -3.682 1.00 84.38 86 ASN A N 1
ATOM 697 C CA . ASN A 1 86 ? 16.538 0.510 -3.479 1.00 84.38 86 ASN A CA 1
ATOM 698 C C . ASN A 1 86 ? 17.408 1.301 -4.481 1.00 84.38 86 ASN A C 1
ATOM 700 O O . ASN A 1 86 ? 18.628 1.118 -4.503 1.00 84.38 86 ASN A O 1
ATOM 704 N N . PRO A 1 87 ? 16.834 2.228 -5.273 1.00 81.12 87 PRO A N 1
ATOM 705 C CA . PRO A 1 87 ? 17.553 2.918 -6.342 1.00 81.12 87 PRO A CA 1
ATOM 706 C C . P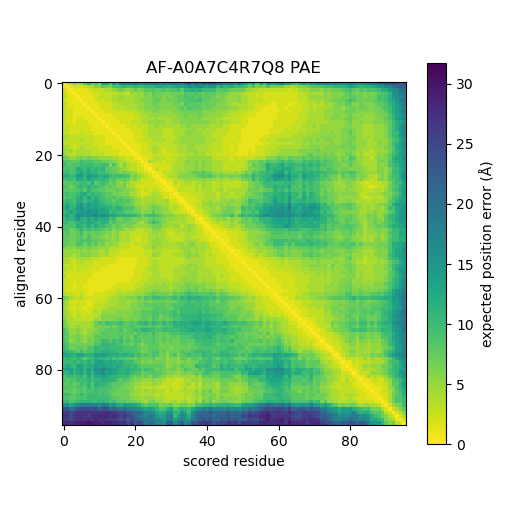RO A 1 87 ? 18.746 3.745 -5.846 1.00 81.12 87 PRO A C 1
ATOM 708 O O . PRO A 1 87 ? 19.743 3.855 -6.559 1.00 81.12 87 PRO A O 1
ATOM 711 N N . PHE A 1 88 ? 18.712 4.264 -4.613 1.00 82.81 88 PHE A N 1
ATOM 712 C CA . PHE A 1 88 ? 19.815 5.045 -4.040 1.00 82.81 88 PHE A CA 1
ATOM 713 C C . PHE A 1 88 ? 21.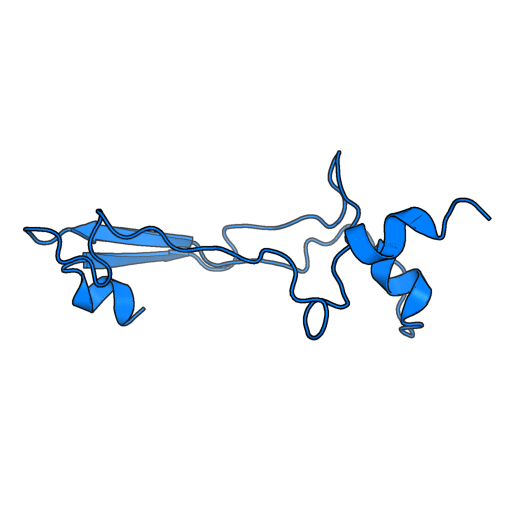106 4.233 -3.857 1.00 82.81 88 PHE A C 1
ATOM 715 O O . PHE A 1 88 ? 22.189 4.819 -3.834 1.00 82.81 88 PHE A O 1
ATOM 722 N N . LEU A 1 89 ? 21.021 2.898 -3.812 1.00 82.38 89 LEU A N 1
ATOM 723 C CA . LEU A 1 89 ? 22.187 2.008 -3.787 1.00 82.38 89 LEU A CA 1
ATOM 724 C C . LEU A 1 89 ? 22.928 1.941 -5.138 1.00 82.38 89 LEU A C 1
ATOM 726 O O . LEU A 1 89 ? 24.032 1.402 -5.205 1.00 82.38 89 LEU A O 1
ATOM 730 N N . TYR A 1 90 ? 22.345 2.499 -6.206 1.00 78.50 90 TYR A N 1
ATOM 731 C CA . TYR A 1 90 ? 22.820 2.357 -7.588 1.00 78.50 90 TYR A CA 1
ATOM 732 C C . TYR A 1 90 ? 23.152 3.688 -8.280 1.00 78.50 90 TYR A C 1
ATOM 734 O O . TYR A 1 90 ? 23.690 3.690 -9.383 1.00 78.50 90 TYR A O 1
ATOM 742 N N . ILE A 1 91 ? 22.878 4.834 -7.644 1.00 73.94 91 ILE A N 1
ATOM 743 C CA . ILE A 1 91 ? 23.076 6.172 -8.241 1.00 73.94 91 ILE A CA 1
ATOM 744 C C . ILE A 1 91 ? 24.559 6.495 -8.511 1.00 73.94 91 ILE A C 1
ATOM 746 O O . ILE A 1 91 ? 24.868 7.250 -9.431 1.00 73.94 91 ILE A O 1
ATOM 750 N N . LYS A 1 92 ? 25.500 5.935 -7.737 1.00 60.78 92 LYS A N 1
ATOM 751 C CA . LYS A 1 92 ? 26.937 6.254 -7.860 1.00 60.78 92 LYS A CA 1
ATOM 752 C C . LYS A 1 92 ? 27.650 5.540 -9.014 1.00 60.78 92 LYS A C 1
ATOM 754 O O . LYS A 1 92 ? 28.684 6.033 -9.456 1.00 60.78 92 LYS A O 1
ATOM 759 N N . ASP A 1 93 ? 27.107 4.438 -9.524 1.00 53.88 93 ASP A N 1
ATOM 760 C CA . ASP A 1 93 ? 27.820 3.568 -10.472 1.00 53.88 93 ASP A CA 1
ATOM 761 C C . ASP A 1 93 ? 27.625 3.940 -11.950 1.00 53.88 93 ASP A C 1
ATOM 763 O O . ASP A 1 93 ? 28.230 3.322 -12.817 1.00 53.88 93 ASP A O 1
ATOM 767 N N . LEU A 1 94 ? 26.839 4.981 -12.249 1.00 50.62 94 LEU A N 1
ATOM 768 C CA . LEU A 1 94 ? 26.609 5.480 -13.615 1.00 50.62 94 LEU A CA 1
ATOM 769 C C . LEU A 1 94 ? 27.582 6.595 -14.054 1.00 50.62 94 LEU A C 1
ATOM 771 O O . LEU A 1 94 ? 27.428 7.146 -15.139 1.00 50.62 94 LEU A O 1
ATOM 775 N N . LYS A 1 95 ? 28.567 6.963 -13.219 1.00 43.69 95 LYS A N 1
ATOM 776 C CA . LYS A 1 95 ? 29.604 7.970 -13.540 1.00 43.69 95 LYS A CA 1
ATOM 777 C C . LYS A 1 95 ? 30.949 7.360 -13.976 1.00 43.69 95 LYS A C 1
ATOM 779 O O . LYS A 1 95 ? 31.981 8.012 -13.816 1.00 43.69 95 LYS A O 1
ATOM 784 N N . LYS A 1 96 ? 30.958 6.126 -14.480 1.00 37.03 96 LYS A N 1
ATOM 785 C CA . LYS A 1 96 ? 32.150 5.484 -15.049 1.00 37.03 96 LYS A CA 1
ATOM 786 C C . LYS A 1 96 ? 31.977 5.240 -16.536 1.00 37.03 96 LYS A C 1
ATOM 788 O O . LYS A 1 96 ? 30.878 4.786 -16.911 1.00 37.03 96 LYS A O 1
#

pLDDT: mean 85.75, std 11.22, range [37.03, 98.12]